Protein AF-A0A2M7Q0Y6-F1 (afdb_monomer_lite)

pLDDT: mean 81.2, std 15.26, range [37.75, 96.94]

Structure (mmCIF, N/CA/C/O backbone):
data_AF-A0A2M7Q0Y6-F1
#
_entry.id   AF-A0A2M7Q0Y6-F1
#
loop_
_atom_site.group_PDB
_atom_site.id
_atom_site.type_symbol
_atom_site.label_atom_id
_atom_site.label_alt_id
_atom_site.label_comp_id
_atom_site.label_asym_id
_atom_site.label_entity_id
_atom_site.label_seq_id
_atom_site.pdbx_PDB_ins_code
_atom_site.Cartn_x
_atom_site.Cartn_y
_atom_site.Cartn_z
_atom_site.occupancy
_atom_site.B_iso_or_equiv
_atom_site.auth_seq_id
_atom_site.auth_comp_id
_atom_site.auth_asym_id
_atom_site.auth_atom_id
_atom_site.pdbx_PDB_model_num
ATOM 1 N N . MET A 1 1 ? 28.726 4.474 -50.326 1.00 56.38 1 MET A N 1
ATOM 2 C CA . MET A 1 1 ? 29.157 4.990 -49.004 1.00 56.38 1 MET A CA 1
ATOM 3 C C . MET A 1 1 ? 27.968 5.496 -48.174 1.00 56.38 1 MET A C 1
ATOM 5 O O . MET A 1 1 ? 27.751 4.954 -47.102 1.00 56.38 1 MET A O 1
ATOM 9 N N . LEU A 1 2 ? 27.133 6.419 -48.677 1.00 53.59 2 LEU A N 1
ATOM 10 C CA . LEU A 1 2 ? 25.966 6.973 -47.950 1.00 53.59 2 LEU A CA 1
ATOM 11 C C . LEU A 1 2 ? 24.896 5.937 -47.534 1.00 53.59 2 LEU A C 1
ATOM 13 O O . LEU A 1 2 ? 24.426 5.977 -46.402 1.00 53.59 2 LEU A O 1
ATOM 17 N N . ALA A 1 3 ? 24.573 4.966 -48.396 1.00 60.16 3 ALA A N 1
ATOM 18 C CA . ALA A 1 3 ? 23.583 3.922 -48.093 1.00 60.16 3 ALA A CA 1
ATOM 19 C C . ALA A 1 3 ? 24.019 2.959 -46.967 1.00 60.16 3 ALA A C 1
ATOM 21 O O . ALA A 1 3 ? 23.197 2.491 -46.189 1.00 60.16 3 ALA A O 1
ATOM 22 N N . ILE A 1 4 ? 25.322 2.687 -46.829 1.00 65.12 4 ILE A N 1
ATOM 23 C CA . ILE A 1 4 ? 25.849 1.826 -45.754 1.00 65.12 4 ILE A CA 1
ATOM 24 C C . ILE A 1 4 ? 25.760 2.556 -44.406 1.00 65.12 4 ILE A C 1
ATOM 26 O O . ILE A 1 4 ? 25.398 1.952 -43.399 1.00 65.12 4 ILE A O 1
ATOM 30 N N . PHE A 1 5 ? 26.026 3.868 -44.390 1.00 66.75 5 PHE A N 1
ATOM 31 C CA . PHE A 1 5 ? 25.852 4.704 -43.200 1.00 66.75 5 PHE A CA 1
ATOM 32 C C . PHE A 1 5 ? 24.381 4.824 -42.777 1.00 66.75 5 PHE A C 1
ATOM 34 O O . PHE A 1 5 ? 24.101 4.751 -41.580 1.00 66.75 5 PHE A O 1
ATOM 41 N N . SER A 1 6 ? 23.443 4.966 -43.724 1.00 69.00 6 SER A N 1
ATOM 42 C CA . SER A 1 6 ? 22.010 5.027 -43.405 1.00 69.00 6 SER A CA 1
ATOM 43 C C . SER A 1 6 ? 21.484 3.689 -42.884 1.00 69.00 6 SER A C 1
ATOM 45 O O . SER A 1 6 ? 20.838 3.683 -41.841 1.00 69.00 6 SER A O 1
ATOM 47 N N . ILE A 1 7 ? 21.842 2.565 -43.522 1.00 75.25 7 ILE A N 1
ATOM 48 C CA . ILE A 1 7 ? 21.466 1.209 -43.082 1.00 75.25 7 ILE A CA 1
ATOM 49 C C . ILE A 1 7 ? 22.004 0.923 -41.674 1.00 75.25 7 ILE A C 1
ATOM 51 O O . ILE A 1 7 ? 21.267 0.435 -40.813 1.00 75.25 7 ILE A O 1
ATOM 55 N N . ARG A 1 8 ? 23.272 1.271 -41.413 1.00 78.00 8 ARG A N 1
ATOM 56 C CA . ARG A 1 8 ? 23.913 1.067 -40.108 1.00 78.00 8 ARG A CA 1
ATOM 57 C C . ARG A 1 8 ? 23.247 1.899 -39.007 1.00 78.00 8 ARG A C 1
ATOM 59 O O . ARG A 1 8 ? 22.962 1.347 -37.949 1.00 78.00 8 ARG A O 1
ATOM 66 N N . ARG A 1 9 ? 22.910 3.171 -39.274 1.00 81.88 9 ARG A N 1
ATOM 67 C CA . ARG A 1 9 ? 22.130 4.011 -38.341 1.00 81.88 9 ARG A CA 1
ATOM 68 C C . ARG A 1 9 ? 20.739 3.448 -38.075 1.00 81.88 9 ARG A C 1
ATOM 70 O O . ARG A 1 9 ? 20.330 3.378 -36.923 1.00 81.88 9 ARG A O 1
ATOM 77 N N . THR A 1 10 ? 20.009 3.025 -39.107 1.00 82.12 10 THR A N 1
ATOM 78 C CA . THR A 1 10 ? 18.667 2.453 -38.914 1.00 82.12 10 THR A CA 1
ATOM 79 C C . THR A 1 10 ? 18.703 1.154 -38.118 1.00 82.12 10 THR A C 1
ATOM 81 O O . THR A 1 10 ? 17.849 0.950 -37.260 1.00 82.12 10 THR A O 1
ATOM 84 N N . ALA A 1 11 ? 19.707 0.300 -38.339 1.00 88.19 11 ALA A N 1
ATOM 85 C CA . ALA A 1 11 ? 19.878 -0.934 -37.576 1.00 88.19 11 ALA A CA 1
ATOM 86 C C . ALA A 1 11 ? 20.176 -0.658 -36.092 1.00 88.19 11 ALA A C 1
ATOM 88 O O . ALA A 1 11 ? 19.658 -1.353 -35.217 1.00 88.19 11 ALA A O 1
ATOM 89 N N . GLU A 1 12 ? 20.969 0.375 -35.804 1.00 90.31 12 GLU A N 1
ATOM 90 C CA . GLU A 1 12 ? 21.292 0.804 -34.443 1.00 90.31 12 GLU A CA 1
ATOM 91 C C . GLU A 1 12 ? 20.070 1.367 -33.708 1.00 90.31 12 GLU A C 1
ATOM 93 O O . GLU A 1 12 ? 19.777 0.940 -32.592 1.00 90.31 12 GLU A O 1
ATOM 98 N N . VAL A 1 13 ? 19.280 2.223 -34.363 1.00 92.62 13 VAL A N 1
ATOM 99 C CA . VAL A 1 13 ? 18.017 2.737 -33.804 1.00 92.62 13 VAL A CA 1
ATOM 100 C C . VAL A 1 13 ? 17.042 1.595 -33.506 1.00 92.62 13 VAL A C 1
ATOM 102 O O . VAL A 1 13 ? 16.450 1.546 -32.429 1.00 92.62 13 VAL A O 1
ATOM 105 N N . LEU A 1 14 ? 16.910 0.625 -34.417 1.00 91.75 14 LEU A N 1
ATOM 106 C CA . LEU A 1 14 ? 16.021 -0.522 -34.213 1.00 91.75 14 LEU A CA 1
ATOM 107 C C . LEU A 1 14 ? 16.484 -1.426 -33.064 1.00 91.75 14 LEU A C 1
ATOM 109 O O . LEU A 1 14 ? 15.662 -2.039 -32.381 1.00 91.75 14 LEU A O 1
ATOM 113 N N . ARG A 1 15 ? 17.802 -1.534 -32.863 1.00 92.94 15 ARG A N 1
ATOM 114 C CA . ARG A 1 15 ? 18.395 -2.260 -31.737 1.00 92.94 15 ARG A CA 1
ATOM 115 C C . ARG A 1 15 ? 18.093 -1.550 -30.422 1.00 92.94 15 ARG A C 1
ATOM 117 O O . ARG A 1 15 ? 17.639 -2.201 -29.488 1.00 92.94 15 ARG A O 1
ATOM 124 N N . ILE A 1 16 ? 18.303 -0.237 -30.362 1.00 93.88 16 ILE A N 1
ATOM 125 C CA . ILE A 1 16 ? 18.057 0.565 -29.159 1.00 93.88 16 ILE A CA 1
ATOM 126 C C . ILE A 1 16 ? 16.574 0.540 -28.784 1.00 93.88 16 ILE A C 1
ATOM 128 O O . ILE A 1 16 ? 16.261 0.259 -27.633 1.00 93.88 16 ILE A O 1
ATOM 132 N N . ASN A 1 17 ? 15.664 0.715 -29.747 1.00 95.00 17 ASN A N 1
ATOM 133 C CA . ASN A 1 17 ? 14.223 0.637 -29.489 1.00 95.00 17 ASN A CA 1
ATOM 134 C C . ASN A 1 17 ? 13.800 -0.727 -28.933 1.00 95.00 17 ASN A C 1
ATOM 136 O O . ASN A 1 17 ? 12.970 -0.793 -28.031 1.00 95.00 17 ASN A O 1
ATOM 140 N N . ARG A 1 18 ? 14.397 -1.823 -29.423 1.00 96.38 18 ARG A N 1
ATOM 141 C CA . ARG A 1 18 ? 14.147 -3.159 -28.865 1.00 96.38 18 ARG A CA 1
ATOM 142 C C . ARG A 1 18 ? 14.655 -3.294 -27.434 1.00 96.38 18 ARG A C 1
ATOM 144 O O . ARG A 1 18 ? 13.937 -3.823 -26.595 1.00 96.38 18 ARG A O 1
ATOM 151 N N . MET A 1 19 ? 15.862 -2.808 -27.144 1.00 96.12 19 MET A N 1
ATOM 152 C CA . MET A 1 19 ? 16.390 -2.824 -25.775 1.00 96.12 19 MET A CA 1
ATOM 153 C C . MET A 1 19 ? 15.534 -1.978 -24.832 1.00 96.12 19 MET A C 1
ATOM 155 O O . MET A 1 19 ? 15.283 -2.399 -23.709 1.00 96.12 19 MET A O 1
ATOM 159 N N . LEU A 1 20 ? 15.058 -0.821 -25.298 1.00 96.81 20 LEU A N 1
ATOM 160 C CA . LEU A 1 20 ? 14.171 0.045 -24.531 1.00 96.81 20 LEU A CA 1
ATOM 161 C C . LEU A 1 20 ? 12.840 -0.651 -24.229 1.00 96.81 20 LEU A C 1
ATOM 163 O O . LEU A 1 20 ? 12.395 -0.628 -23.090 1.00 96.81 20 LEU A O 1
ATOM 167 N N . ALA A 1 21 ? 12.241 -1.325 -25.215 1.00 96.81 21 ALA A N 1
ATOM 168 C CA . ALA A 1 21 ? 11.008 -2.085 -25.015 1.00 96.81 21 ALA A CA 1
ATOM 169 C C . ALA A 1 21 ? 11.181 -3.220 -23.990 1.00 96.81 21 ALA A C 1
ATOM 171 O O . ALA A 1 21 ? 10.330 -3.398 -23.123 1.00 96.81 21 ALA A O 1
ATOM 172 N N . ILE A 1 22 ? 12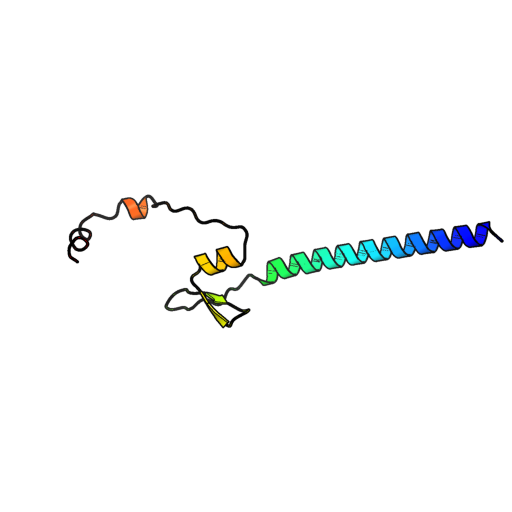.305 -3.945 -24.047 1.00 96.88 22 ILE A N 1
ATOM 173 C CA . ILE A 1 22 ? 12.633 -4.987 -23.062 1.00 96.88 22 ILE A CA 1
ATOM 174 C C . ILE A 1 22 ? 12.779 -4.370 -21.669 1.00 96.88 22 ILE A C 1
ATOM 176 O O . ILE A 1 22 ? 12.170 -4.853 -20.721 1.00 96.88 22 ILE A O 1
ATOM 180 N N . LYS A 1 23 ? 13.531 -3.270 -21.545 1.00 96.25 23 LYS A N 1
ATOM 181 C CA . LYS A 1 23 ? 13.737 -2.592 -20.260 1.00 96.25 23 LYS A CA 1
ATOM 182 C C . LYS A 1 23 ? 12.446 -2.023 -19.675 1.00 96.25 23 LYS A C 1
ATOM 184 O O . LYS A 1 23 ? 12.256 -2.123 -18.470 1.00 96.25 23 LYS A O 1
ATOM 189 N N . ASN A 1 24 ? 11.553 -1.488 -20.506 1.00 96.94 24 ASN A N 1
ATOM 190 C CA . ASN A 1 24 ? 10.230 -1.048 -20.062 1.00 96.94 24 ASN A CA 1
ATOM 191 C C . ASN A 1 24 ? 9.396 -2.222 -19.543 1.00 96.94 24 ASN A C 1
ATOM 193 O O . ASN A 1 24 ? 8.817 -2.112 -18.471 1.00 96.94 24 ASN A O 1
ATOM 197 N N . SER A 1 25 ? 9.389 -3.359 -20.245 1.00 96.62 25 SER A N 1
ATOM 198 C CA . SER A 1 25 ? 8.674 -4.552 -19.781 1.00 96.62 25 SER A CA 1
ATOM 199 C C . SER A 1 25 ? 9.243 -5.093 -18.466 1.00 96.62 25 SER A C 1
ATOM 201 O O . SER A 1 25 ? 8.477 -5.466 -17.584 1.00 96.62 25 SER A O 1
ATOM 203 N N . GLU A 1 26 ? 10.570 -5.124 -18.312 1.00 95.62 26 GLU A N 1
ATOM 204 C CA . GLU A 1 26 ? 11.226 -5.519 -17.057 1.00 95.62 26 GLU A CA 1
ATOM 205 C C . GLU A 1 26 ? 10.852 -4.570 -15.910 1.00 95.62 26 GLU A C 1
ATOM 207 O O . GLU A 1 26 ? 10.574 -5.023 -14.799 1.00 95.62 26 GLU A O 1
ATOM 212 N N . LEU A 1 27 ? 10.802 -3.262 -16.183 1.00 94.56 27 LEU A N 1
ATOM 213 C CA . LEU A 1 27 ? 10.404 -2.253 -15.206 1.00 94.56 27 LEU A CA 1
ATOM 214 C C . LEU A 1 27 ? 8.936 -2.423 -14.796 1.00 94.56 27 LEU A C 1
ATOM 216 O O . LEU A 1 27 ? 8.636 -2.420 -13.607 1.00 94.56 27 LEU A O 1
ATOM 220 N N . GLU A 1 28 ? 8.033 -2.626 -15.756 1.00 93.00 28 GLU A N 1
ATOM 221 C CA . GLU A 1 28 ? 6.612 -2.879 -15.494 1.00 93.00 28 GLU A CA 1
ATOM 222 C C . GLU A 1 28 ? 6.403 -4.154 -14.664 1.00 93.00 28 GLU A C 1
ATOM 224 O O . GLU A 1 28 ? 5.618 -4.152 -13.713 1.00 93.00 28 GLU A O 1
ATOM 229 N N . SER A 1 29 ? 7.130 -5.236 -14.969 1.00 87.00 29 SER A N 1
ATOM 230 C CA . SER A 1 29 ? 7.090 -6.469 -14.177 1.00 87.00 29 SER A CA 1
ATOM 231 C C . SER A 1 29 ? 7.597 -6.255 -12.750 1.00 87.00 29 SER A C 1
ATOM 233 O O . SER A 1 29 ? 6.906 -6.639 -11.809 1.00 87.00 29 SER A O 1
ATOM 235 N N . ALA A 1 30 ? 8.740 -5.588 -12.570 1.00 81.81 30 ALA A N 1
ATOM 236 C CA . ALA A 1 30 ? 9.284 -5.289 -11.245 1.00 81.81 30 ALA A CA 1
ATOM 237 C C . ALA A 1 30 ? 8.356 -4.367 -10.430 1.00 81.81 30 ALA A C 1
ATOM 239 O O . ALA A 1 30 ? 8.149 -4.579 -9.237 1.00 81.81 30 ALA A O 1
ATOM 240 N N . MET A 1 31 ? 7.734 -3.370 -11.071 1.00 79.62 31 MET A N 1
ATOM 241 C CA . MET A 1 31 ? 6.737 -2.503 -10.432 1.00 79.62 31 MET A CA 1
ATOM 242 C C . MET A 1 31 ? 5.493 -3.282 -9.991 1.00 79.62 31 MET A C 1
ATOM 244 O O . MET A 1 31 ? 4.952 -3.018 -8.916 1.00 79.62 31 MET A O 1
ATOM 248 N N . ASN A 1 32 ? 5.041 -4.251 -10.790 1.00 72.75 32 ASN A N 1
ATOM 249 C CA . ASN A 1 32 ? 3.937 -5.130 -10.410 1.00 72.75 32 ASN A CA 1
ATOM 250 C C . ASN A 1 32 ? 4.322 -6.081 -9.266 1.00 72.75 32 ASN A C 1
ATOM 252 O O . ASN A 1 32 ? 3.501 -6.323 -8.387 1.00 72.75 32 ASN A O 1
ATOM 256 N N . GLU A 1 33 ? 5.563 -6.566 -9.214 1.00 63.31 33 GLU A N 1
ATOM 257 C CA . GLU A 1 33 ? 6.061 -7.404 -8.115 1.00 63.31 33 GLU A CA 1
ATOM 258 C C . GLU A 1 33 ? 6.155 -6.628 -6.787 1.00 63.31 33 GLU A C 1
ATOM 260 O O . GLU A 1 33 ? 5.735 -7.126 -5.741 1.00 63.31 33 GLU A O 1
ATOM 265 N N . ILE A 1 34 ? 6.582 -5.359 -6.822 1.00 62.66 34 ILE A N 1
ATOM 266 C CA . ILE A 1 34 ? 6.585 -4.467 -5.647 1.00 62.66 34 ILE A CA 1
ATOM 267 C C . ILE A 1 34 ? 5.165 -4.242 -5.104 1.00 62.66 34 ILE A C 1
ATOM 269 O O . ILE A 1 34 ? 4.979 -4.178 -3.888 1.00 62.66 34 ILE A O 1
ATOM 273 N N . LYS A 1 35 ? 4.140 -4.174 -5.968 1.00 55.91 35 LYS A N 1
ATOM 274 C CA . LYS A 1 35 ? 2.739 -4.100 -5.511 1.00 55.91 35 LYS A CA 1
ATOM 275 C C . LYS A 1 35 ? 2.322 -5.344 -4.719 1.00 55.91 35 LYS A C 1
ATOM 277 O O . LYS A 1 35 ? 1.492 -5.231 -3.823 1.00 55.91 35 LYS A O 1
ATOM 282 N N . VAL A 1 36 ? 2.907 -6.506 -5.017 1.00 51.38 36 VAL A N 1
ATOM 283 C CA . VAL A 1 36 ? 2.581 -7.789 -4.373 1.00 51.38 36 VAL A CA 1
ATOM 284 C C . VAL A 1 36 ? 3.375 -8.001 -3.071 1.00 51.38 36 VAL A C 1
ATOM 286 O O . VAL A 1 36 ? 2.856 -8.597 -2.130 1.00 51.38 36 VAL A O 1
ATOM 289 N N . LEU A 1 37 ? 4.584 -7.440 -2.943 1.00 48.28 37 LEU A N 1
ATOM 290 C CA . LEU A 1 37 ? 5.417 -7.532 -1.727 1.00 48.28 37 LEU A CA 1
ATOM 291 C C . LEU A 1 37 ? 4.995 -6.599 -0.571 1.00 48.28 37 LEU A C 1
ATOM 293 O O . LEU A 1 37 ? 5.550 -6.693 0.521 1.00 48.28 37 LEU A O 1
ATOM 297 N N . LYS A 1 38 ? 3.958 -5.769 -0.753 1.00 55.66 38 LYS A N 1
ATOM 298 C CA . LYS A 1 38 ? 3.300 -4.990 0.320 1.00 55.66 38 LYS A CA 1
ATOM 299 C C . LYS A 1 38 ? 2.272 -5.795 1.145 1.00 55.66 38 LYS A C 1
ATOM 301 O O . LYS A 1 38 ? 1.511 -5.216 1.912 1.00 55.66 38 LYS A O 1
ATOM 306 N N . GLY A 1 39 ? 2.202 -7.119 0.979 1.00 65.38 39 GLY A N 1
ATOM 307 C CA . GLY A 1 39 ? 1.081 -7.927 1.480 1.00 65.38 39 GLY A CA 1
ATOM 308 C C . GLY A 1 39 ? 1.019 -8.166 2.996 1.00 65.38 39 GLY A C 1
ATOM 309 O O . GLY A 1 39 ? -0.056 -8.479 3.502 1.00 65.38 39 GLY A O 1
ATOM 310 N N . ILE A 1 40 ? 2.129 -8.033 3.735 1.00 74.69 40 ILE A N 1
ATOM 311 C CA . ILE A 1 40 ? 2.152 -8.280 5.187 1.00 74.69 40 ILE A CA 1
ATOM 312 C C . ILE A 1 40 ? 2.437 -6.974 5.922 1.00 74.69 40 ILE A C 1
ATOM 314 O O . ILE A 1 40 ? 3.582 -6.538 6.018 1.00 74.69 40 ILE A O 1
ATOM 318 N N . LEU A 1 41 ? 1.381 -6.374 6.472 1.00 85.69 41 LEU A N 1
ATOM 319 C CA . LEU A 1 41 ? 1.487 -5.192 7.319 1.00 85.69 41 LEU A CA 1
ATOM 320 C C . LEU A 1 41 ? 1.729 -5.620 8.775 1.00 85.69 41 LEU A C 1
ATOM 322 O O . LEU A 1 41 ? 0.917 -6.367 9.332 1.00 85.69 41 LEU A O 1
ATOM 326 N N . PRO A 1 42 ? 2.825 -5.180 9.417 1.00 89.12 42 PRO A N 1
ATOM 327 C CA . PRO A 1 42 ? 3.062 -5.462 10.827 1.00 89.12 42 PRO A CA 1
ATOM 328 C C . PRO A 1 42 ? 2.013 -4.745 11.686 1.00 89.12 42 PRO A C 1
ATOM 330 O O . PRO A 1 42 ? 2.031 -3.524 11.819 1.00 89.12 42 PRO A O 1
ATOM 333 N N . ILE A 1 43 ? 1.100 -5.509 12.290 1.00 94.50 43 ILE A N 1
ATOM 334 C CA . ILE A 1 43 ? 0.065 -4.983 13.191 1.00 94.50 43 ILE A CA 1
ATOM 335 C C . ILE A 1 43 ? 0.392 -5.260 14.658 1.00 94.50 43 ILE A C 1
ATOM 337 O O . ILE A 1 43 ? 0.942 -6.301 15.018 1.00 94.50 43 ILE A O 1
ATOM 341 N N . CYS A 1 44 ? -0.004 -4.347 15.541 1.00 96.06 44 CYS A N 1
ATOM 342 C CA . CYS A 1 44 ? 0.059 -4.572 16.976 1.00 96.06 44 CYS A CA 1
ATOM 343 C C . CYS A 1 44 ? -1.036 -5.564 17.382 1.00 96.06 44 CYS A C 1
ATOM 345 O O . CYS A 1 44 ? -2.223 -5.269 17.250 1.00 96.06 44 CYS A O 1
ATOM 347 N N . SER A 1 45 ? -0.670 -6.710 17.958 1.00 96.06 45 SER A N 1
ATOM 348 C CA . SER A 1 45 ? -1.654 -7.713 18.392 1.00 96.06 45 SER A CA 1
ATOM 349 C C . SER A 1 45 ? -2.655 -7.190 19.429 1.00 96.06 45 SER A C 1
ATOM 351 O O . SER A 1 45 ? -3.789 -7.67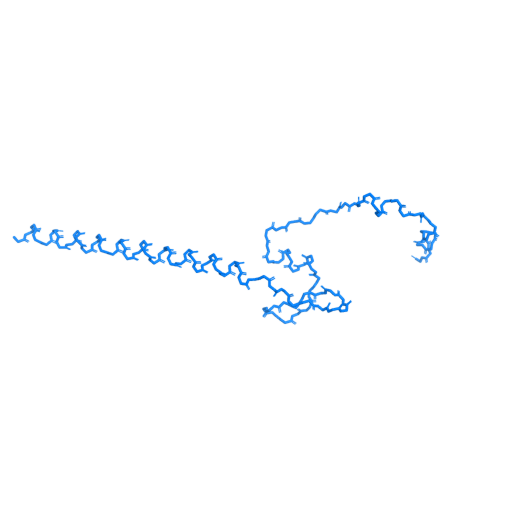0 19.443 1.00 96.06 45 SER A O 1
ATOM 353 N N . TYR A 1 46 ? -2.264 -6.193 20.234 1.00 96.56 46 TYR A N 1
ATOM 354 C CA . TYR A 1 46 ? -3.097 -5.584 21.277 1.00 96.56 46 TYR A CA 1
ATOM 355 C C . TYR A 1 46 ? -4.044 -4.507 20.738 1.00 96.56 46 TYR A C 1
ATOM 357 O O . TYR A 1 46 ? -5.246 -4.596 20.948 1.00 96.56 46 TYR A O 1
ATOM 365 N N . CYS A 1 47 ? -3.516 -3.495 20.041 1.00 96.50 47 CYS A N 1
ATOM 366 C CA . CYS A 1 47 ? -4.292 -2.311 19.639 1.00 96.50 47 CYS A CA 1
ATOM 367 C C . CYS A 1 47 ? -4.600 -2.229 18.137 1.00 96.50 47 CYS A C 1
ATOM 369 O O . CYS A 1 47 ? -5.189 -1.251 17.696 1.00 96.50 47 CYS A O 1
ATOM 371 N N . LYS A 1 48 ? -4.168 -3.218 17.346 1.00 95.00 48 LYS A N 1
ATOM 372 C CA . LYS A 1 48 ? -4.382 -3.342 15.891 1.00 95.00 48 LYS A CA 1
ATOM 373 C C . LYS A 1 48 ? -3.822 -2.213 15.013 1.00 95.00 48 LYS A C 1
ATOM 375 O O . LYS A 1 48 ? -3.964 -2.285 13.800 1.00 95.00 48 LYS A O 1
ATOM 380 N N . ARG A 1 49 ? -3.113 -1.234 15.586 1.00 96.31 49 ARG A N 1
ATOM 381 C CA . ARG A 1 49 ? -2.344 -0.229 14.830 1.00 96.31 49 ARG A CA 1
ATOM 382 C C . ARG A 1 49 ? -1.295 -0.881 13.927 1.00 96.31 49 ARG A C 1
ATOM 384 O O . ARG A 1 49 ? -0.702 -1.888 14.320 1.00 96.31 49 ARG A O 1
ATOM 391 N N . ILE A 1 50 ? -1.050 -0.280 12.768 1.00 94.19 50 ILE A N 1
ATOM 392 C CA . ILE A 1 50 ? -0.032 -0.700 11.796 1.00 94.19 50 ILE A CA 1
ATOM 393 C C . ILE A 1 50 ? 1.282 0.012 12.122 1.00 94.19 50 ILE A C 1
ATOM 395 O O . ILE A 1 50 ? 1.269 1.212 12.402 1.00 94.19 50 ILE A O 1
ATOM 399 N N . LYS A 1 51 ? 2.405 -0.718 12.107 1.00 93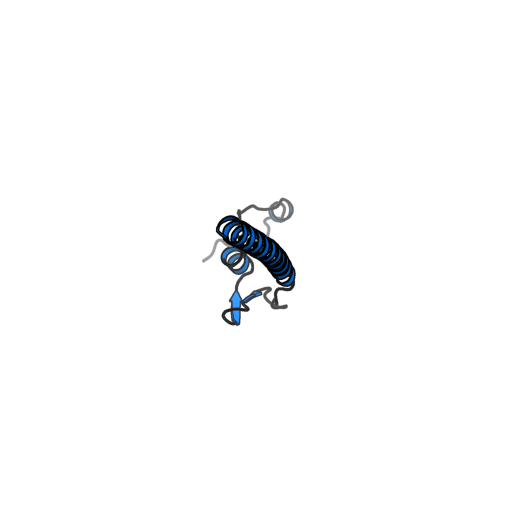.75 51 LYS A N 1
ATOM 400 C CA . LYS A 1 51 ? 3.739 -0.111 12.148 1.00 93.75 51 LYS A CA 1
ATOM 401 C C . LYS A 1 51 ? 4.095 0.366 10.744 1.00 93.75 51 LYS A C 1
ATOM 403 O O . LYS A 1 51 ? 4.217 -0.447 9.828 1.00 93.75 51 LYS A O 1
ATOM 408 N N . ASP A 1 52 ? 4.245 1.671 10.595 1.00 88.44 52 ASP A N 1
ATOM 409 C CA . ASP A 1 52 ? 4.658 2.293 9.348 1.00 88.44 52 ASP A CA 1
ATOM 410 C C . ASP A 1 52 ? 6.146 1.974 9.088 1.00 88.44 52 ASP A C 1
ATOM 412 O O . ASP A 1 52 ? 6.988 2.182 9.972 1.00 88.44 52 ASP A O 1
ATOM 416 N N . PRO A 1 53 ? 6.490 1.387 7.929 1.00 83.31 53 PRO A N 1
ATOM 417 C CA . PRO A 1 53 ? 7.869 1.037 7.612 1.00 83.31 53 PRO A CA 1
ATOM 418 C C . PRO A 1 53 ? 8.757 2.252 7.295 1.00 83.31 53 PRO A C 1
ATOM 420 O O . PRO A 1 53 ? 9.976 2.093 7.314 1.00 83.31 53 PRO A O 1
ATOM 423 N N . GLU A 1 54 ? 8.192 3.426 6.993 1.00 85.44 54 GLU A N 1
ATOM 424 C CA . GLU A 1 54 ? 8.952 4.620 6.601 1.00 85.44 54 GLU A CA 1
ATOM 425 C C . GLU A 1 54 ? 9.432 5.433 7.810 1.00 85.44 54 GLU A C 1
ATOM 427 O O . GLU A 1 54 ? 10.588 5.857 7.848 1.00 85.44 54 GLU A O 1
ATOM 432 N N . ASP A 1 55 ? 8.567 5.630 8.808 1.00 87.69 55 ASP A N 1
ATOM 433 C CA . ASP A 1 55 ? 8.834 6.485 9.977 1.00 87.69 55 ASP A CA 1
ATOM 434 C C . ASP A 1 55 ? 8.827 5.735 11.326 1.00 87.69 55 ASP A C 1
ATOM 436 O O . ASP A 1 55 ? 8.993 6.341 12.387 1.00 87.69 55 ASP A O 1
ATOM 440 N N . GLU A 1 56 ? 8.652 4.409 11.294 1.00 87.31 56 GLU A N 1
ATOM 441 C CA . GLU A 1 56 ? 8.526 3.515 12.453 1.00 87.31 56 GLU A CA 1
ATOM 442 C C . GLU A 1 56 ? 7.364 3.827 13.415 1.00 87.31 56 GLU A C 1
ATOM 444 O O . GLU A 1 56 ? 7.263 3.221 14.492 1.00 87.31 56 GLU A O 1
ATOM 449 N N . SER A 1 57 ? 6.458 4.730 13.039 1.00 92.44 57 SER A N 1
ATOM 450 C CA . SER A 1 57 ? 5.316 5.118 13.857 1.00 92.44 57 SER A CA 1
ATOM 451 C C . SER A 1 57 ? 4.225 4.043 13.876 1.00 92.44 57 SER A C 1
ATOM 453 O O . SER A 1 57 ? 4.159 3.146 13.035 1.00 92.44 57 SER A O 1
ATOM 455 N N . TRP A 1 58 ? 3.345 4.116 14.878 1.00 95.81 58 TRP A N 1
ATOM 456 C CA . TRP A 1 58 ? 2.168 3.253 1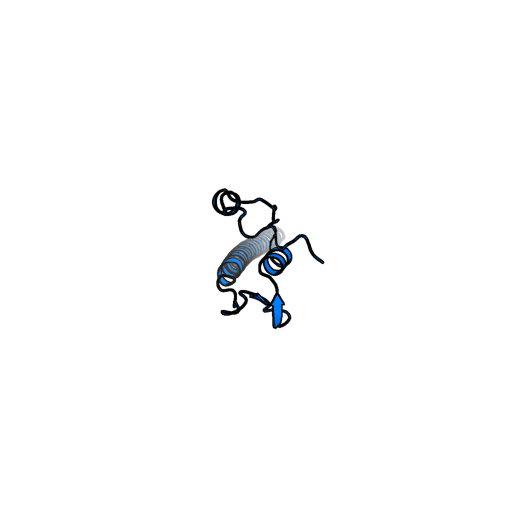4.979 1.00 95.81 58 TRP A CA 1
ATOM 457 C C . TRP A 1 58 ? 0.918 4.040 14.603 1.00 95.81 58 TRP A C 1
ATOM 459 O O . TRP A 1 58 ? 0.426 4.834 15.412 1.00 95.81 58 TRP A O 1
ATOM 469 N N . LYS A 1 59 ? 0.379 3.782 13.412 1.00 94.06 59 LYS A N 1
ATOM 470 C CA . LYS A 1 59 ? -0.780 4.489 12.853 1.00 94.06 59 LYS A CA 1
ATOM 471 C C . LYS A 1 59 ? -2.062 3.667 12.983 1.00 94.06 59 LYS A C 1
ATOM 473 O O . LYS A 1 59 ? -2.026 2.434 13.052 1.00 94.06 59 LYS A O 1
ATOM 478 N N . GLN A 1 60 ? -3.209 4.345 13.047 1.00 94.94 60 GLN A N 1
ATOM 479 C CA . GLN A 1 60 ? -4.501 3.682 12.848 1.00 94.94 60 GLN A CA 1
ATOM 480 C C . GLN A 1 60 ? -4.569 3.083 11.439 1.00 94.94 60 GLN A C 1
ATOM 482 O O . GLN A 1 60 ? -3.870 3.539 10.533 1.00 94.94 60 GLN A O 1
ATOM 487 N N . ILE A 1 61 ? -5.383 2.039 11.272 1.00 91.75 61 ILE A N 1
ATOM 488 C CA . ILE A 1 61 ? -5.478 1.307 10.004 1.00 91.75 61 ILE A CA 1
ATOM 489 C C . ILE A 1 61 ? -5.991 2.236 8.905 1.00 91.75 61 ILE A C 1
ATOM 491 O O . ILE A 1 61 ? -5.445 2.260 7.808 1.00 91.75 61 ILE A O 1
ATOM 495 N N . GLU A 1 62 ? -6.999 3.031 9.237 1.00 91.00 62 GLU A N 1
ATOM 496 C CA . GLU A 1 62 ? -7.637 4.003 8.364 1.00 91.00 62 GLU A CA 1
ATOM 497 C C . GLU A 1 62 ? -6.620 5.035 7.874 1.00 91.00 62 GLU A C 1
ATOM 499 O O . GLU A 1 62 ? -6.470 5.205 6.669 1.00 91.00 62 GLU A O 1
ATOM 504 N N . SER A 1 63 ? -5.855 5.643 8.790 1.00 90.88 63 SER A N 1
ATOM 505 C CA . SER A 1 63 ? -4.802 6.606 8.439 1.00 90.88 63 SER A CA 1
ATOM 506 C C . SER A 1 63 ? -3.721 5.984 7.561 1.00 90.88 63 SER A C 1
ATOM 508 O O . SER A 1 63 ? -3.292 6.589 6.590 1.00 90.88 63 SER A O 1
ATOM 510 N N . TYR A 1 64 ? -3.289 4.758 7.873 1.00 90.31 64 TYR A N 1
ATOM 511 C CA . TYR A 1 64 ? -2.281 4.077 7.066 1.00 90.31 64 TYR A CA 1
ATOM 512 C C . TYR A 1 64 ? -2.780 3.810 5.638 1.00 90.31 64 TYR A C 1
ATOM 514 O O . TYR A 1 64 ? -2.037 4.014 4.683 1.00 90.31 64 TYR A O 1
ATOM 522 N N . ILE A 1 65 ? -4.028 3.357 5.484 1.00 88.06 65 ILE A N 1
ATOM 523 C CA . ILE A 1 65 ? -4.626 3.073 4.173 1.00 88.06 65 ILE A CA 1
ATOM 524 C C . ILE A 1 65 ? -4.837 4.363 3.370 1.00 88.06 65 ILE A C 1
ATOM 526 O O . ILE A 1 65 ? -4.568 4.351 2.170 1.00 88.06 65 ILE A O 1
ATOM 530 N N . ASP A 1 66 ? -5.272 5.447 4.012 1.00 88.31 66 ASP A N 1
ATOM 531 C CA . ASP A 1 66 ? -5.438 6.768 3.386 1.00 88.31 66 ASP A CA 1
ATOM 532 C C . ASP A 1 66 ? -4.086 7.326 2.893 1.00 88.31 66 ASP A C 1
ATOM 534 O O . ASP A 1 66 ? -3.970 7.742 1.745 1.00 88.31 66 ASP A O 1
ATOM 538 N N . ASP A 1 67 ? -3.025 7.211 3.705 1.00 86.38 67 ASP A N 1
ATOM 539 C CA . ASP A 1 67 ? -1.664 7.647 3.349 1.00 86.38 67 ASP A CA 1
ATOM 540 C C . ASP A 1 67 ? -1.047 6.825 2.192 1.00 86.38 67 ASP A C 1
ATOM 542 O O . ASP A 1 67 ? -0.222 7.330 1.428 1.00 86.38 67 ASP A O 1
ATOM 546 N N . HIS A 1 68 ? -1.404 5.539 2.067 1.00 83.62 68 HIS A N 1
ATOM 547 C CA . HIS A 1 68 ? -0.699 4.576 1.203 1.00 83.62 68 HIS A CA 1
ATOM 548 C C . HIS A 1 68 ? -1.535 4.023 0.036 1.00 83.62 68 HIS A C 1
ATOM 550 O O . HIS A 1 68 ? -1.073 3.111 -0.666 1.00 83.62 68 HIS A O 1
ATOM 556 N N . SER A 1 69 ? -2.751 4.528 -0.195 1.00 83.06 69 SER A N 1
ATOM 557 C CA . SER A 1 69 ? -3.630 4.074 -1.279 1.00 83.06 69 SER A CA 1
ATOM 558 C C . SER A 1 69 ? -4.573 5.173 -1.781 1.00 83.06 69 SER A C 1
ATOM 560 O O . SER A 1 69 ? -4.643 6.256 -1.222 1.00 83.06 69 SER A O 1
ATOM 562 N N . GLU A 1 70 ? -5.321 4.889 -2.848 1.00 85.25 70 GLU A N 1
ATOM 563 C CA . GLU A 1 70 ? -6.392 5.772 -3.343 1.00 85.25 70 GLU A CA 1
ATOM 564 C C . GLU A 1 70 ? -7.755 5.481 -2.676 1.00 85.25 70 GLU A C 1
ATOM 566 O O . GLU A 1 70 ? -8.792 5.971 -3.126 1.00 85.25 70 GLU A O 1
ATOM 571 N N . ALA A 1 71 ? -7.793 4.625 -1.649 1.00 85.31 71 ALA A N 1
ATOM 572 C CA . ALA A 1 71 ? -9.035 4.230 -0.996 1.00 85.31 71 ALA A CA 1
ATOM 573 C C . ALA A 1 71 ? -9.599 5.365 -0.129 1.00 85.31 71 ALA A C 1
ATOM 575 O O . ALA A 1 71 ? -8.862 6.031 0.586 1.00 85.31 71 ALA A O 1
ATOM 576 N N . GLN A 1 72 ? -10.923 5.539 -0.147 1.00 85.12 72 GLN A N 1
ATOM 577 C CA . GLN A 1 72 ? -11.635 6.493 0.706 1.00 85.12 72 GLN A CA 1
ATOM 578 C C . GLN A 1 72 ? -12.617 5.762 1.622 1.00 85.12 72 GLN A C 1
ATOM 580 O O . GLN A 1 72 ? -13.311 4.837 1.192 1.00 85.12 72 GLN A O 1
ATOM 585 N N . PHE A 1 73 ? -12.714 6.202 2.876 1.00 87.50 73 PHE A N 1
ATOM 586 C CA . PHE A 1 73 ? -13.637 5.632 3.856 1.00 87.50 73 PHE A CA 1
ATOM 587 C C . PHE A 1 73 ? -14.963 6.397 3.895 1.00 87.50 73 PHE A C 1
ATOM 589 O O . PHE A 1 73 ? -15.006 7.606 4.120 1.00 87.50 73 PHE A O 1
ATOM 596 N N . SER A 1 74 ? -16.071 5.672 3.733 1.00 89.69 74 SER A N 1
ATOM 597 C CA . SER A 1 74 ? -17.415 6.170 4.038 1.00 89.69 74 SER A CA 1
ATOM 598 C C . SER A 1 74 ? -17.871 5.679 5.409 1.00 89.69 74 SER A C 1
ATOM 600 O O . SER A 1 74 ? -17.606 4.532 5.770 1.00 89.69 74 SER A O 1
ATOM 602 N N . HIS A 1 75 ? -18.639 6.494 6.129 1.00 90.00 75 HIS A N 1
ATOM 603 C CA . HIS A 1 75 ? -19.182 6.123 7.435 1.00 90.00 75 HIS A CA 1
ATOM 604 C C . HIS A 1 75 ? -20.607 5.576 7.286 1.00 90.00 75 HIS A C 1
ATOM 606 O O . HIS A 1 75 ? -21.526 6.308 6.922 1.00 90.00 75 HIS A O 1
ATOM 612 N N . SER A 1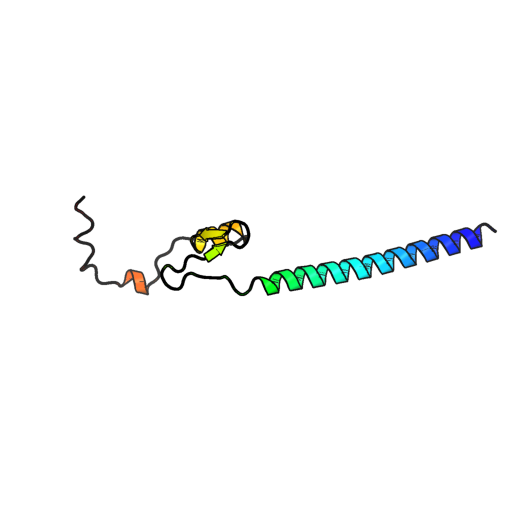 76 ? -20.792 4.285 7.569 1.00 87.75 76 SER A N 1
ATOM 613 C CA . SER A 1 76 ? -22.104 3.629 7.626 1.00 87.75 76 SER A CA 1
ATOM 614 C C . SER A 1 76 ? -22.176 2.693 8.834 1.00 87.75 76 SER A C 1
ATOM 616 O O . SER A 1 76 ? -21.148 2.230 9.324 1.00 87.75 76 SER A O 1
ATOM 618 N N . ILE A 1 77 ? -23.386 2.433 9.332 1.00 88.56 77 ILE A N 1
ATOM 619 C CA . ILE A 1 77 ? -23.633 1.482 10.423 1.00 88.56 77 ILE A CA 1
ATOM 620 C C . ILE A 1 77 ? -24.178 0.203 9.789 1.00 88.56 77 ILE A C 1
ATOM 622 O O . ILE A 1 77 ? -25.172 0.255 9.063 1.00 88.56 77 ILE A O 1
ATOM 626 N N . CYS A 1 78 ? -23.536 -0.943 10.029 1.00 91.62 78 CYS A N 1
ATOM 627 C CA . CYS A 1 78 ? -24.041 -2.216 9.519 1.00 91.62 78 CYS A CA 1
ATOM 628 C C . CYS A 1 78 ? -25.312 -2.653 10.281 1.00 91.62 78 CYS A C 1
ATOM 630 O O . CYS A 1 78 ? -25.516 -2.238 11.427 1.00 91.62 78 CYS A O 1
ATOM 632 N N . PRO A 1 79 ? -26.164 -3.515 9.693 1.00 87.94 79 PRO A N 1
ATOM 633 C CA . PRO A 1 79 ? -27.378 -3.997 10.358 1.00 87.94 79 PRO A CA 1
ATOM 634 C C . PRO A 1 79 ? -27.123 -4.656 11.722 1.00 87.94 79 PRO A C 1
ATOM 636 O O . PRO A 1 79 ? -27.934 -4.503 12.631 1.00 87.94 79 PRO A O 1
ATOM 639 N N . ASP A 1 80 ? -25.988 -5.338 11.892 1.00 87.62 80 ASP A N 1
ATOM 640 C CA . ASP A 1 80 ? -25.629 -5.995 13.155 1.00 87.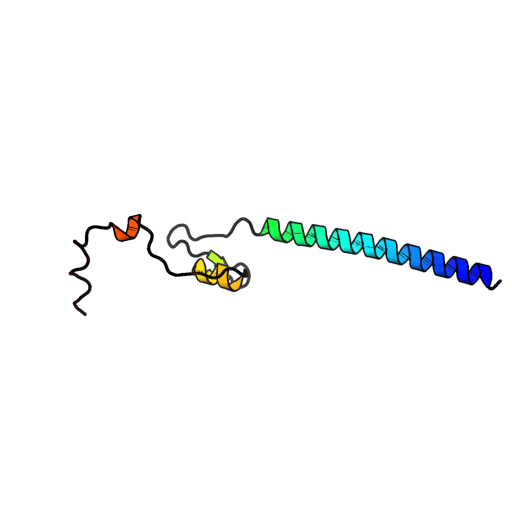62 80 ASP A CA 1
ATOM 641 C C . ASP A 1 80 ? -25.388 -4.971 14.273 1.00 87.62 80 ASP A C 1
ATOM 643 O O . ASP A 1 80 ? -25.900 -5.131 15.379 1.00 87.62 80 ASP A O 1
ATOM 647 N N . CYS A 1 81 ? -24.682 -3.876 13.968 1.00 85.50 81 CYS A N 1
ATOM 648 C CA . CYS A 1 81 ? -24.458 -2.775 14.907 1.00 85.50 81 CYS A CA 1
ATOM 649 C C . CYS A 1 81 ? -25.735 -1.972 15.183 1.00 85.50 81 CYS A C 1
ATOM 651 O O . CYS A 1 81 ? -25.902 -1.439 16.276 1.00 85.50 81 CYS A O 1
ATOM 653 N N . TYR A 1 82 ? -26.643 -1.878 14.209 1.00 82.38 82 TYR A N 1
ATOM 654 C CA . TYR A 1 82 ? -27.911 -1.169 14.382 1.00 82.38 82 TYR A CA 1
ATOM 655 C C . TYR A 1 82 ? -28.866 -1.895 15.342 1.00 82.38 82 TYR A C 1
ATOM 657 O O . TYR A 1 82 ? -29.603 -1.255 16.087 1.00 82.38 82 TYR A O 1
ATOM 665 N N . ASN A 1 83 ? -28.840 -3.230 15.350 1.00 79.88 83 ASN A N 1
ATOM 666 C CA . ASN A 1 83 ? -29.729 -4.061 16.167 1.00 79.88 83 ASN A CA 1
ATOM 667 C C . ASN A 1 83 ? -29.212 -4.307 17.596 1.00 79.88 83 ASN A C 1
ATOM 669 O O . ASN A 1 83 ? -29.768 -5.147 18.309 1.00 79.88 83 ASN A O 1
ATOM 673 N N . ILE A 1 84 ? -28.169 -3.591 18.033 1.00 72.31 84 ILE A N 1
ATOM 674 C CA . ILE A 1 84 ? -27.690 -3.661 19.416 1.00 72.31 84 ILE A CA 1
ATOM 675 C C . ILE A 1 84 ? -28.789 -3.090 20.331 1.00 72.31 84 ILE A C 1
ATOM 677 O O . ILE A 1 84 ? -29.189 -1.934 20.157 1.00 72.31 84 ILE A O 1
ATOM 681 N N . PRO A 1 85 ? -29.312 -3.869 21.302 1.00 62.03 85 PRO A N 1
ATOM 682 C CA . PRO A 1 85 ? -30.329 -3.384 22.222 1.00 62.03 85 PRO A CA 1
ATOM 683 C C . PRO A 1 85 ? -29.804 -2.158 22.971 1.00 62.03 85 PRO A C 1
ATOM 685 O O . PRO A 1 85 ? -28.762 -2.227 23.614 1.00 62.03 85 PRO A O 1
ATOM 688 N N . LEU A 1 86 ? -30.557 -1.059 22.916 1.00 61.78 86 LEU A N 1
ATOM 689 C CA . LEU A 1 86 ? -30.260 0.276 23.464 1.00 61.78 86 LEU A CA 1
ATOM 690 C C . LEU A 1 86 ? -30.040 0.340 24.996 1.00 61.78 86 LEU A C 1
ATOM 692 O O . LEU A 1 86 ? -30.128 1.414 25.581 1.00 61.78 86 LEU A O 1
ATOM 696 N N . ARG A 1 87 ? -29.778 -0.780 25.678 1.00 58.84 87 ARG A N 1
ATOM 697 C CA . ARG A 1 87 ? -29.708 -0.865 27.144 1.00 58.84 87 ARG A CA 1
ATOM 698 C C . ARG A 1 87 ? -28.447 -0.241 27.757 1.00 58.84 87 ARG A C 1
ATOM 700 O O . ARG A 1 87 ? -28.368 -0.176 28.973 1.00 58.84 87 ARG A O 1
ATOM 707 N N . GLU A 1 88 ? -27.503 0.226 26.940 1.00 57.16 88 GLU A N 1
ATOM 708 C CA . GLU A 1 88 ? -26.229 0.823 27.386 1.00 57.16 88 GLU A CA 1
ATOM 709 C C . GLU A 1 88 ? -25.999 2.252 26.843 1.00 57.16 88 GLU A C 1
ATOM 711 O O . GLU A 1 88 ? -24.910 2.797 26.978 1.00 57.16 88 GLU A O 1
ATOM 716 N N . LEU A 1 89 ? -27.006 2.895 26.229 1.00 58.38 89 LEU A N 1
ATOM 717 C CA . LEU A 1 89 ? -26.878 4.284 25.741 1.00 58.38 89 LEU A CA 1
ATOM 718 C C . LEU A 1 89 ? -27.410 5.347 26.718 1.00 58.38 89 LEU A C 1
ATOM 720 O O . LEU A 1 89 ? -27.306 6.540 26.431 1.00 58.38 89 LEU A O 1
ATOM 724 N N . GLU A 1 90 ? -27.956 4.947 27.870 1.00 55.50 90 GLU A N 1
ATOM 725 C CA . GLU A 1 90 ? -28.382 5.893 28.914 1.00 55.50 90 GLU A CA 1
ATOM 726 C C . GLU A 1 90 ? -27.190 6.524 29.660 1.00 55.50 90 GLU A C 1
ATOM 728 O O . GLU A 1 90 ? -27.319 7.635 30.169 1.00 55.50 90 GLU A O 1
ATOM 733 N N . ASP A 1 91 ? -26.008 5.902 29.606 1.00 54.78 91 ASP A N 1
ATOM 734 C CA . ASP A 1 91 ? -24.802 6.374 30.304 1.00 54.78 91 ASP A CA 1
ATOM 735 C C . ASP A 1 91 ? -24.000 7.433 29.517 1.00 54.78 91 ASP A C 1
ATOM 737 O O . ASP A 1 91 ? -23.076 8.040 30.050 1.00 54.78 91 ASP A O 1
ATOM 741 N N . PHE A 1 92 ? -24.356 7.719 28.257 1.00 55.41 92 PHE A N 1
ATOM 742 C CA . PHE A 1 92 ? -23.640 8.685 27.401 1.00 55.41 92 PHE A CA 1
ATOM 743 C C . PHE A 1 92 ? -24.169 10.132 27.492 1.00 55.41 92 PHE A C 1
ATOM 745 O O . PHE A 1 92 ? -23.783 10.983 26.689 1.00 55.41 92 PHE A O 1
ATOM 752 N N . LYS A 1 93 ? -25.079 10.425 28.436 1.00 54.16 93 LYS A N 1
ATOM 753 C CA . LYS A 1 93 ? -25.683 11.761 28.629 1.00 54.16 93 LYS A CA 1
ATOM 754 C C . LYS A 1 93 ? -25.273 12.501 29.905 1.00 54.16 93 LYS A C 1
ATOM 756 O O . LYS A 1 93 ? -25.874 13.529 30.215 1.00 54.16 93 LYS A O 1
ATOM 761 N N . THR A 1 94 ? -24.236 12.056 30.601 1.00 47.59 94 THR A N 1
ATOM 762 C CA . THR A 1 94 ? -23.637 12.830 31.697 1.00 47.59 94 THR A CA 1
ATOM 763 C C . THR A 1 94 ? -22.123 12.838 31.567 1.00 47.59 94 THR A C 1
ATOM 765 O O . THR A 1 94 ? -21.467 11.939 32.080 1.00 47.59 94 THR A O 1
ATOM 768 N N . ASP A 1 95 ? -21.616 13.805 30.800 1.00 37.75 95 ASP A N 1
ATOM 769 C CA . ASP A 1 95 ? -20.565 14.763 31.189 1.00 37.75 95 ASP A CA 1
ATOM 770 C C . ASP A 1 95 ? -20.449 15.878 30.129 1.00 37.75 95 ASP A C 1
ATOM 772 O O . ASP A 1 95 ? -20.454 15.562 28.915 1.00 37.75 95 ASP A O 1
#

Secondary structure (DSSP, 8-state):
-HHHHHHHHHHHHHHHHHHHHHHHHHHHHHHHHHHHTT----B-TTT--EE-TTT--EE-HHHHHHHHSS--------HHHHTS-STTSGGGG--

Sequence (95 aa):
MLAIFSIRRTAEVLRINRMLAIKNSELESAMNEIKVLKGILPICSYCKRIKDPEDESWKQIESYIDDHSEAQFSHSICPDCYNIPLRELEDFKTD

Radius of gyration: 28.01 Å; chains: 1; bounding box: 60×23×81 Å

Foldseek 3Di:
DVVVVVVVVVVVVVVVVVVVVVVVVVVVVVVVVVVVVVPDFDADPPPRFTQDPPPRDTHDPQVVCVVPHPDDDDDDDDPVNVPDPCPPVVVVPDD